Protein AF-A0A4Q0T0R9-F1 (afdb_monomer_lite)

Foldseek 3Di:
DLCCLALVNVDDVNCVQCNNHHDPLSNLLSVLVVVLVVLVCCVVPPPPDDADPVNVVVNVVSVVSSVVSCVVCVPPPSVVVSVVCVVCVVVVVVVVD

pLDDT: mean 90.7, std 11.77, range [37.69, 98.44]

Structure (mmCIF, N/CA/C/O backbone):
data_AF-A0A4Q0T0R9-F1
#
_entry.id   AF-A0A4Q0T0R9-F1
#
loop_
_atom_site.group_PDB
_atom_site.id
_atom_site.type_symbol
_atom_site.label_atom_id
_atom_site.label_alt_id
_atom_site.label_comp_id
_atom_site.label_asym_id
_atom_site.label_entity_id
_atom_site.label_seq_id
_atom_site.pdbx_PDB_ins_code
_atom_site.Cartn_x
_atom_site.Cartn_y
_atom_site.Cartn_z
_atom_site.occupancy
_atom_site.B_iso_or_equiv
_atom_site.auth_seq_id
_atom_site.auth_c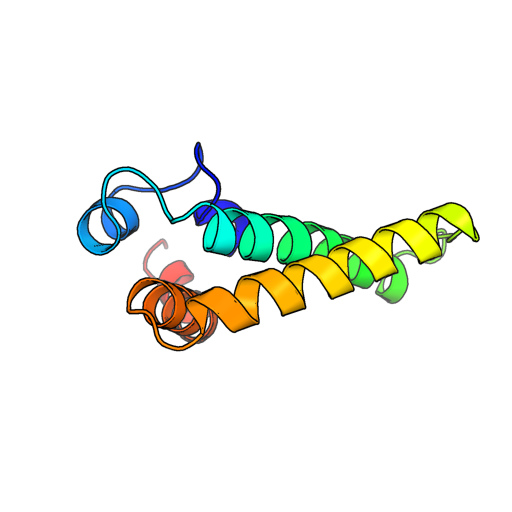omp_id
_atom_site.auth_asym_id
_atom_site.auth_atom_id
_atom_site.pdbx_PDB_model_num
ATOM 1 N N . MET A 1 1 ? -5.755 -8.408 -3.054 1.00 83.12 1 MET A N 1
ATOM 2 C CA . MET A 1 1 ? -6.288 -8.328 -1.673 1.00 83.12 1 MET A CA 1
ATOM 3 C C . MET A 1 1 ? -6.048 -6.947 -1.050 1.00 83.12 1 MET A C 1
ATOM 5 O O . MET A 1 1 ? -7.023 -6.232 -0.863 1.00 83.12 1 MET A O 1
ATOM 9 N N . CYS A 1 2 ? -4.796 -6.519 -0.821 1.00 89.00 2 CYS A N 1
ATOM 10 C CA . CYS A 1 2 ? -4.447 -5.274 -0.100 1.00 89.00 2 CYS A CA 1
ATOM 11 C C . CYS A 1 2 ? -5.134 -4.001 -0.613 1.00 89.00 2 CYS A C 1
ATOM 13 O O . CYS A 1 2 ? -5.481 -3.137 0.182 1.00 89.00 2 CYS A O 1
ATOM 15 N N . ARG A 1 3 ? -5.392 -3.910 -1.927 1.00 92.19 3 ARG A N 1
ATOM 16 C CA . ARG A 1 3 ? -6.113 -2.787 -2.557 1.00 92.19 3 ARG A CA 1
ATOM 17 C C . ARG A 1 3 ? -7.457 -2.470 -1.883 1.00 92.19 3 ARG A C 1
ATOM 19 O O . ARG A 1 3 ? -7.866 -1.318 -1.907 1.00 92.19 3 ARG A O 1
ATOM 26 N N . ARG A 1 4 ? -8.117 -3.450 -1.249 1.00 91.06 4 ARG A N 1
ATOM 27 C CA . ARG A 1 4 ? -9.387 -3.260 -0.519 1.00 91.06 4 ARG A CA 1
ATOM 28 C C . ARG A 1 4 ? -9.271 -2.323 0.685 1.00 91.06 4 ARG A C 1
ATOM 30 O O . ARG A 1 4 ? -10.268 -1.765 1.099 1.00 91.06 4 ARG A O 1
ATOM 37 N N . PHE A 1 5 ? -8.076 -2.109 1.228 1.00 93.12 5 PHE A N 1
ATOM 38 C CA . PHE A 1 5 ? -7.863 -1.209 2.367 1.00 93.12 5 PHE A CA 1
ATOM 39 C C . PHE A 1 5 ? -7.656 0.256 1.947 1.00 93.12 5 PHE A C 1
ATOM 41 O O . PHE A 1 5 ? -7.430 1.114 2.794 1.00 93.12 5 PHE A O 1
ATOM 48 N N . LEU A 1 6 ? -7.733 0.562 0.646 1.00 91.31 6 LEU A N 1
ATOM 49 C CA . LEU A 1 6 ? -7.668 1.933 0.140 1.00 91.31 6 LEU A CA 1
ATOM 50 C C . LEU A 1 6 ? -9.027 2.647 0.314 1.00 91.31 6 LEU A C 1
ATOM 52 O O . LEU A 1 6 ? -10.065 1.999 0.168 1.00 91.31 6 LEU A O 1
ATOM 56 N N . PRO A 1 7 ? -9.055 3.982 0.528 1.00 79.12 7 PRO A N 1
ATOM 57 C CA . PRO A 1 7 ? -10.253 4.752 0.909 1.00 79.12 7 PRO A CA 1
ATOM 58 C C . PRO A 1 7 ? -11.525 4.501 0.096 1.00 79.12 7 PRO A C 1
ATOM 60 O O . PRO A 1 7 ? -12.629 4.604 0.613 1.00 79.12 7 PRO A O 1
ATOM 63 N N . LYS A 1 8 ? -11.383 4.202 -1.199 1.00 84.25 8 LYS A N 1
ATOM 64 C CA . LYS A 1 8 ? -12.507 4.029 -2.135 1.00 84.25 8 LYS A CA 1
ATOM 65 C C . LYS A 1 8 ? -12.824 2.569 -2.458 1.00 84.25 8 LYS A C 1
ATOM 67 O O . LYS A 1 8 ? -13.752 2.306 -3.213 1.00 84.25 8 LYS A O 1
ATOM 72 N N . LEU A 1 9 ? -12.037 1.633 -1.933 1.00 88.88 9 LEU A N 1
ATOM 73 C CA . LEU A 1 9 ? -12.099 0.209 -2.271 1.00 88.88 9 LEU A CA 1
ATOM 74 C C . LEU A 1 9 ? -12.458 -0.670 -1.066 1.00 88.88 9 LEU A C 1
ATOM 76 O O . LEU A 1 9 ? -12.520 -1.892 -1.211 1.00 88.88 9 LEU A O 1
ATOM 80 N N . LEU A 1 10 ? -12.713 -0.051 0.091 1.00 88.00 10 LEU A N 1
ATOM 81 C CA . LEU A 1 10 ? -13.187 -0.731 1.289 1.00 88.00 10 LEU A CA 1
ATOM 82 C C . LEU A 1 10 ? -14.623 -1.203 1.076 1.00 88.00 10 LEU A C 1
ATOM 84 O O . LEU A 1 10 ? -15.537 -0.390 0.898 1.00 88.00 10 LEU A O 1
ATOM 88 N N . ASP A 1 11 ? -14.810 -2.518 1.068 1.00 89.81 11 ASP A N 1
ATOM 89 C CA . ASP A 1 11 ? -16.109 -3.156 0.907 1.00 89.81 11 ASP A CA 1
ATOM 90 C C . ASP A 1 11 ? -16.810 -3.377 2.249 1.00 89.81 11 ASP A C 1
ATOM 92 O O . ASP A 1 11 ? -16.206 -3.254 3.315 1.00 89.81 11 ASP A O 1
ATOM 96 N N . GLN A 1 12 ? -18.110 -3.677 2.192 1.00 89.25 12 GLN A N 1
ATOM 97 C CA . GLN A 1 12 ? -18.971 -3.676 3.375 1.00 89.25 12 GLN A CA 1
ATOM 98 C C . GLN A 1 12 ? -18.455 -4.549 4.533 1.00 89.25 12 GLN A C 1
ATOM 100 O O . GLN A 1 12 ? -18.389 -4.033 5.644 1.00 89.25 12 GLN A O 1
ATOM 105 N N . PRO A 1 13 ? -17.982 -5.795 4.313 1.00 89.44 13 PRO A N 1
ATOM 106 C CA . PRO A 1 13 ? -17.486 -6.620 5.416 1.00 89.44 13 PRO A CA 1
ATOM 107 C C . PRO A 1 13 ? -16.296 -5.997 6.154 1.00 89.44 13 PRO A C 1
ATOM 109 O O . PRO A 1 13 ? -16.156 -6.160 7.362 1.00 89.44 13 PRO A O 1
ATOM 112 N N . LEU A 1 14 ? -15.422 -5.283 5.438 1.00 89.88 14 LEU A N 1
ATOM 113 C CA . LEU A 1 14 ? -14.296 -4.592 6.060 1.00 89.88 14 LEU A CA 1
ATOM 114 C C . LEU A 1 14 ? -14.736 -3.292 6.736 1.00 89.88 14 LEU A C 1
ATOM 116 O O . LEU A 1 14 ? -14.166 -2.948 7.769 1.00 89.88 14 LEU A O 1
ATOM 120 N N . ARG A 1 15 ? -15.759 -2.604 6.212 1.00 91.06 15 ARG A N 1
ATOM 121 C CA . ARG A 1 15 ? -16.354 -1.437 6.885 1.00 91.06 15 ARG A CA 1
ATOM 122 C C . ARG A 1 15 ? -16.977 -1.806 8.222 1.00 91.06 15 ARG A C 1
ATOM 124 O O . ARG A 1 15 ? -16.779 -1.097 9.199 1.00 91.06 15 ARG A O 1
ATOM 131 N N . ASP A 1 16 ? -17.650 -2.949 8.288 1.00 90.75 16 ASP A N 1
ATOM 132 C CA . ASP A 1 16 ? -18.262 -3.431 9.529 1.00 90.75 16 ASP A CA 1
ATOM 133 C C . ASP A 1 16 ? -17.207 -3.719 10.619 1.00 90.75 16 ASP A C 1
ATOM 135 O O . ASP A 1 16 ? -17.499 -3.625 11.810 1.00 90.75 16 ASP A O 1
ATOM 139 N N . LEU A 1 17 ? -15.967 -4.040 10.224 1.00 90.94 17 LEU A N 1
ATOM 140 C CA . LEU A 1 17 ? -14.856 -4.343 11.135 1.00 90.94 17 LEU A CA 1
ATOM 141 C C . LEU A 1 17 ? -13.971 -3.130 11.471 1.00 90.94 17 LEU A C 1
ATOM 143 O O . LEU A 1 17 ? -13.423 -3.065 12.570 1.00 90.94 17 LEU A O 1
ATOM 147 N N . LEU A 1 18 ? -13.779 -2.208 10.523 1.00 90.56 18 LEU A N 1
ATOM 148 C CA . LEU A 1 18 ? -12.816 -1.098 10.611 1.00 90.56 18 LEU A CA 1
ATOM 149 C C . LEU A 1 18 ? -13.482 0.277 10.767 1.00 90.56 18 LEU A C 1
ATOM 151 O O . LEU A 1 18 ? -12.804 1.248 11.093 1.00 90.56 18 LEU A O 1
ATOM 155 N N . GLY A 1 19 ? -14.790 0.368 10.534 1.00 88.69 19 GLY A N 1
ATOM 156 C CA . GLY A 1 19 ? -15.515 1.621 10.349 1.00 88.69 19 GLY A CA 1
ATOM 157 C C . GLY A 1 19 ? -15.495 2.102 8.894 1.00 88.69 19 GLY A C 1
ATOM 158 O O . GLY A 1 19 ? -15.126 1.378 7.973 1.00 88.69 19 GLY A O 1
ATOM 159 N N . GLU A 1 20 ? -15.888 3.357 8.674 1.00 87.56 20 GLU A N 1
ATOM 160 C CA . GLU A 1 20 ? -16.035 3.935 7.325 1.00 87.56 20 GLU A CA 1
ATOM 161 C C . GLU A 1 20 ? -14.738 3.924 6.495 1.00 87.56 20 GLU A C 1
ATOM 163 O O . GLU A 1 20 ? -14.783 3.895 5.264 1.00 87.56 20 GLU A O 1
ATOM 168 N N . ALA A 1 21 ? -13.577 3.931 7.155 1.00 90.12 21 ALA A N 1
ATOM 169 C CA . ALA A 1 21 ? -12.276 3.849 6.509 1.00 90.12 21 ALA A CA 1
ATOM 170 C C . ALA A 1 21 ? -11.233 3.194 7.426 1.00 90.12 21 ALA A C 1
ATOM 172 O O . ALA A 1 21 ? -11.261 3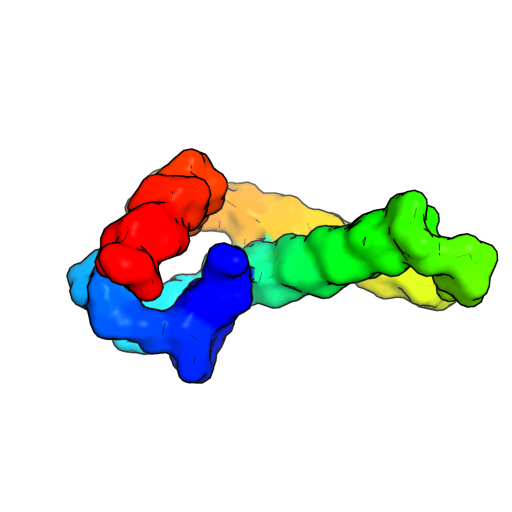.371 8.640 1.00 90.12 21 ALA A O 1
ATOM 173 N N . ALA A 1 22 ? -10.259 2.506 6.822 1.00 93.06 22 ALA A N 1
ATOM 174 C CA . ALA A 1 22 ? -9.021 2.120 7.500 1.00 93.06 22 ALA A CA 1
ATOM 175 C C . ALA A 1 22 ? -8.243 3.366 7.960 1.00 93.06 22 ALA A C 1
ATOM 177 O O . ALA A 1 22 ? -8.390 4.432 7.350 1.00 93.06 22 ALA A O 1
ATOM 178 N N . SER A 1 23 ? -7.377 3.255 8.972 1.00 95.44 23 SER A N 1
ATOM 179 C CA . SER A 1 23 ? -6.527 4.386 9.361 1.00 95.44 23 SER A CA 1
ATOM 180 C C . SER A 1 23 ? -5.619 4.846 8.220 1.00 95.44 23 SER A C 1
ATOM 182 O O . SER A 1 23 ? -5.306 4.095 7.293 1.00 95.44 23 SER A O 1
ATOM 184 N N . GLN A 1 24 ? -5.147 6.091 8.299 1.00 95.75 24 GLN A N 1
ATOM 185 C CA . GLN A 1 24 ? -4.209 6.634 7.315 1.00 95.75 24 GLN A CA 1
ATOM 186 C C . GLN A 1 24 ? -2.923 5.798 7.224 1.00 95.75 24 GLN A C 1
ATOM 188 O O . GLN A 1 24 ? -2.418 5.565 6.128 1.00 95.75 24 GLN A O 1
ATOM 193 N N . ASP A 1 25 ? -2.421 5.300 8.356 1.00 97.00 25 ASP A N 1
ATOM 194 C CA . ASP A 1 25 ? -1.245 4.432 8.380 1.00 97.00 25 ASP A CA 1
ATOM 195 C C . ASP A 1 25 ? -1.512 3.102 7.672 1.00 97.00 25 ASP A C 1
ATOM 197 O O . ASP A 1 25 ? -0.692 2.663 6.864 1.00 97.00 25 ASP A O 1
ATOM 201 N N . LEU A 1 26 ? -2.677 2.486 7.892 1.00 96.56 26 LEU A N 1
ATOM 202 C CA . LEU A 1 26 ? -3.025 1.239 7.217 1.00 96.56 26 LEU A CA 1
ATOM 203 C C . LEU A 1 26 ? -3.250 1.438 5.711 1.00 96.56 26 LEU A C 1
ATOM 205 O O . LEU A 1 26 ? -2.841 0.601 4.906 1.00 96.56 26 LEU A O 1
ATOM 209 N N . GLN A 1 27 ? -3.837 2.566 5.311 1.00 96.19 27 GLN A N 1
ATOM 210 C CA . GLN A 1 27 ? -3.960 2.938 3.901 1.00 96.19 27 GLN A CA 1
ATOM 211 C C . GLN A 1 27 ? -2.586 3.116 3.241 1.00 96.19 27 GLN A C 1
ATOM 213 O O . GLN A 1 27 ? -2.391 2.634 2.125 1.00 96.19 27 GLN A O 1
ATOM 218 N N . MET A 1 28 ? -1.626 3.757 3.922 1.00 96.88 28 MET A N 1
ATOM 219 C CA . MET A 1 28 ? -0.248 3.892 3.429 1.00 96.88 28 MET A CA 1
ATOM 220 C C . MET A 1 28 ? 0.431 2.531 3.283 1.00 96.88 28 MET A C 1
ATOM 222 O O . MET A 1 28 ? 1.010 2.249 2.234 1.00 96.88 28 MET A O 1
ATOM 226 N N . VAL A 1 29 ? 0.310 1.657 4.288 1.00 97.38 29 VAL A N 1
ATOM 227 C CA . VAL A 1 29 ? 0.823 0.281 4.207 1.00 97.38 29 VAL A CA 1
ATOM 228 C C . VAL A 1 29 ? 0.229 -0.436 2.997 1.00 97.38 29 VAL A C 1
ATOM 230 O O . VAL A 1 29 ? 0.972 -0.991 2.191 1.00 97.38 29 VAL A O 1
ATOM 233 N N . ALA A 1 30 ? -1.093 -0.397 2.826 1.00 96.38 30 ALA A N 1
ATOM 234 C CA . ALA A 1 30 ? -1.769 -1.058 1.716 1.00 96.38 30 ALA A CA 1
ATOM 235 C C . ALA A 1 30 ? -1.339 -0.502 0.349 1.00 96.38 30 ALA A C 1
ATOM 237 O O . ALA A 1 30 ? -1.097 -1.281 -0.574 1.00 96.38 30 ALA A O 1
ATOM 238 N N . LEU A 1 31 ? -1.218 0.822 0.222 1.00 96.62 31 LEU A N 1
ATOM 239 C CA . LEU A 1 31 ? -0.796 1.497 -1.004 1.00 96.62 31 LEU A CA 1
ATOM 240 C C . LEU A 1 31 ? 0.626 1.096 -1.406 1.00 96.62 31 LEU A C 1
ATOM 242 O O . LEU A 1 31 ? 0.841 0.622 -2.524 1.00 96.62 31 LEU A O 1
ATOM 246 N N . HIS A 1 32 ? 1.587 1.251 -0.495 1.00 97.50 32 HIS A N 1
ATOM 247 C CA . HIS A 1 32 ? 2.985 0.936 -0.775 1.00 97.50 32 HIS A CA 1
ATOM 248 C C . HIS A 1 32 ? 3.194 -0.561 -0.981 1.00 97.50 32 HIS A C 1
ATOM 250 O O . HIS A 1 32 ? 3.933 -0.945 -1.882 1.00 97.50 32 HIS A O 1
ATOM 256 N N . PHE A 1 33 ? 2.495 -1.417 -0.230 1.00 95.56 33 PHE A N 1
ATOM 257 C CA . PHE A 1 33 ? 2.559 -2.861 -0.440 1.00 95.56 33 PHE A CA 1
ATOM 258 C C . PHE A 1 33 ? 2.129 -3.242 -1.860 1.00 95.56 33 PHE A C 1
ATOM 260 O O . PHE A 1 33 ? 2.795 -4.051 -2.496 1.00 95.56 33 PHE A O 1
ATOM 267 N N . VAL A 1 34 ? 1.044 -2.651 -2.374 1.00 95.31 34 VAL A N 1
ATOM 268 C CA . VAL A 1 34 ? 0.589 -2.889 -3.752 1.00 95.31 34 VAL A CA 1
ATOM 269 C C . VAL A 1 34 ? 1.624 -2.393 -4.761 1.00 95.31 34 VAL A C 1
ATOM 271 O O . VAL A 1 34 ? 1.997 -3.168 -5.634 1.00 95.31 34 VAL A O 1
ATOM 274 N N . LYS A 1 35 ? 2.141 -1.160 -4.611 1.00 96.12 35 LYS A N 1
ATOM 275 C CA . LYS A 1 35 ? 3.191 -0.615 -5.501 1.00 96.12 35 LYS A CA 1
ATOM 276 C C . LYS A 1 35 ? 4.402 -1.552 -5.557 1.00 96.12 35 LYS A C 1
ATOM 278 O O . LYS A 1 35 ? 4.855 -1.908 -6.638 1.00 96.12 35 LYS A O 1
ATOM 283 N N . LEU A 1 36 ? 4.899 -1.979 -4.397 1.00 97.00 36 LEU A N 1
ATOM 284 C CA . LEU A 1 36 ? 6.077 -2.843 -4.283 1.00 97.00 36 LEU A CA 1
ATOM 285 C C . LEU A 1 36 ? 5.817 -4.256 -4.807 1.00 97.00 36 LEU A C 1
ATOM 287 O O . LEU A 1 36 ? 6.694 -4.851 -5.426 1.00 97.00 36 LEU A O 1
ATOM 291 N N . GLN A 1 37 ? 4.624 -4.803 -4.567 1.00 95.38 37 GLN A N 1
ATOM 292 C CA . GLN A 1 37 ? 4.243 -6.112 -5.086 1.00 95.38 37 GLN A CA 1
ATOM 293 C C . GLN A 1 37 ? 4.163 -6.098 -6.614 1.00 95.38 37 GLN A C 1
ATOM 295 O O . GLN A 1 37 ? 4.667 -7.033 -7.235 1.00 95.38 37 GLN A O 1
ATOM 300 N N . ASP A 1 38 ? 3.554 -5.063 -7.193 1.00 94.88 38 ASP A N 1
ATOM 301 C CA . ASP A 1 38 ? 3.427 -4.902 -8.641 1.00 94.88 38 ASP A CA 1
ATOM 302 C C . ASP A 1 38 ? 4.816 -4.702 -9.275 1.00 94.88 38 ASP A C 1
ATOM 304 O O . ASP A 1 38 ? 5.155 -5.406 -10.220 1.00 94.88 38 ASP A O 1
ATOM 308 N N . ALA A 1 39 ? 5.669 -3.850 -8.689 1.00 95.62 39 ALA A N 1
ATOM 309 C CA . ALA A 1 39 ? 7.050 -3.657 -9.143 1.00 95.62 39 ALA A CA 1
ATOM 310 C C . ALA A 1 39 ? 7.882 -4.946 -9.071 1.00 95.62 39 ALA A C 1
ATOM 312 O O . ALA A 1 39 ? 8.590 -5.279 -10.018 1.00 95.62 39 ALA A O 1
ATOM 313 N N . ARG A 1 40 ? 7.765 -5.716 -7.979 1.00 95.69 40 ARG A N 1
ATOM 314 C CA . ARG A 1 40 ? 8.418 -7.028 -7.868 1.00 95.69 40 ARG A CA 1
ATOM 315 C C . ARG A 1 40 ? 7.895 -7.998 -8.924 1.00 95.69 40 ARG A C 1
ATOM 317 O O . ARG A 1 40 ? 8.675 -8.737 -9.502 1.00 95.69 40 ARG A O 1
ATOM 324 N N . HIS A 1 41 ? 6.587 -8.011 -9.171 1.00 95.38 41 HIS A N 1
ATOM 325 C CA . HIS A 1 41 ? 6.007 -8.873 -10.195 1.00 95.38 41 HIS A CA 1
ATOM 326 C C . HIS A 1 41 ? 6.552 -8.532 -11.587 1.00 95.38 41 HIS A C 1
ATOM 328 O O . HIS A 1 41 ? 6.956 -9.439 -12.305 1.00 95.38 41 HIS A O 1
ATOM 334 N N . SER A 1 42 ? 6.642 -7.253 -11.946 1.00 95.56 42 SER A N 1
ATOM 335 C CA . SER A 1 42 ? 7.278 -6.858 -13.205 1.00 95.56 42 SER A CA 1
ATOM 336 C C . SER A 1 42 ? 8.753 -7.258 -13.243 1.00 95.56 42 SER A C 1
ATOM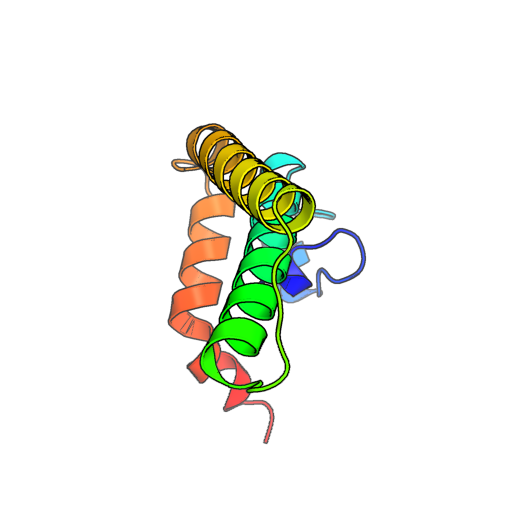 338 O O . SER A 1 42 ? 9.175 -7.885 -14.202 1.00 95.56 42 SER A O 1
ATOM 340 N N . ALA A 1 43 ? 9.517 -7.006 -12.177 1.00 93.62 43 ALA A N 1
ATOM 341 C CA . ALA A 1 43 ? 10.931 -7.386 -12.120 1.00 93.62 43 ALA A CA 1
ATOM 342 C C . ALA A 1 43 ? 11.169 -8.900 -12.265 1.00 93.62 43 ALA A C 1
ATOM 344 O O . ALA A 1 43 ? 12.149 -9.314 -12.879 1.00 93.62 43 ALA A O 1
ATOM 345 N N . ASP A 1 44 ? 10.280 -9.724 -11.707 1.00 95.38 44 ASP A N 1
ATOM 346 C CA . ASP A 1 44 ? 10.411 -11.182 -11.737 1.00 95.38 44 ASP A CA 1
ATOM 347 C C . ASP A 1 44 ? 9.937 -11.801 -13.067 1.00 95.38 44 ASP A C 1
ATOM 349 O O . ASP A 1 44 ? 10.419 -12.869 -13.449 1.00 95.38 44 ASP A O 1
ATOM 353 N N . TYR A 1 45 ? 8.962 -11.184 -13.750 1.00 95.31 45 TYR A N 1
ATOM 354 C CA . TYR A 1 45 ? 8.241 -11.816 -14.867 1.00 95.31 45 TYR A CA 1
ATOM 355 C C . TYR A 1 45 ? 8.290 -11.053 -16.198 1.00 95.31 45 TYR A C 1
ATOM 357 O O . TYR A 1 45 ? 8.027 -11.661 -17.238 1.00 95.31 45 TYR A O 1
ATOM 365 N N . ASP A 1 46 ? 8.619 -9.763 -16.206 1.00 94.38 46 ASP A N 1
ATOM 366 C CA . ASP A 1 46 ? 8.761 -8.956 -17.419 1.00 94.38 46 ASP A CA 1
ATOM 367 C C . ASP A 1 46 ? 10.243 -8.771 -17.764 1.00 94.38 46 ASP A C 1
ATOM 369 O O . ASP A 1 46 ? 10.975 -8.021 -17.125 1.00 94.38 46 ASP A O 1
ATOM 373 N N . LEU A 1 47 ? 10.684 -9.450 -18.827 1.00 93.25 47 LEU A N 1
ATOM 374 C CA . LEU A 1 47 ? 12.071 -9.404 -19.299 1.00 93.25 47 LEU A CA 1
ATOM 375 C C . LEU A 1 47 ? 12.487 -8.033 -19.852 1.00 93.25 47 LEU A C 1
ATOM 377 O O . LEU A 1 47 ? 13.675 -7.813 -20.071 1.00 93.25 47 LEU A O 1
ATOM 381 N N . SER A 1 48 ? 11.526 -7.148 -20.121 1.00 94.94 48 SER A N 1
ATOM 382 C CA . SER A 1 48 ? 11.773 -5.776 -20.568 1.00 94.94 48 SER A CA 1
ATOM 383 C C . SER A 1 48 ? 11.732 -4.754 -19.432 1.00 94.94 48 SER A C 1
ATOM 385 O O . SER A 1 48 ? 11.899 -3.562 -19.678 1.00 94.94 48 SER A O 1
ATOM 387 N N . TYR A 1 49 ? 11.507 -5.203 -18.195 1.00 94.31 49 TYR A N 1
ATOM 388 C CA . TYR A 1 49 ? 11.459 -4.320 -17.043 1.00 94.31 49 TYR A CA 1
ATOM 389 C C . TYR A 1 49 ? 12.851 -3.784 -16.699 1.00 94.31 49 TYR A C 1
ATOM 391 O O . TYR A 1 49 ? 13.755 -4.533 -16.327 1.00 94.31 49 TYR A O 1
ATOM 399 N N . GLU A 1 50 ? 13.002 -2.465 -16.783 1.00 94.00 50 GLU A N 1
ATOM 400 C CA . GLU A 1 50 ? 14.215 -1.742 -16.412 1.00 94.00 50 GLU A CA 1
ATOM 401 C C . GLU A 1 50 ? 13.920 -0.807 -15.233 1.00 94.00 50 GLU A C 1
ATOM 403 O O . GLU A 1 50 ? 12.855 -0.197 -15.157 1.00 94.00 50 GLU A O 1
ATOM 408 N N . LEU A 1 51 ? 14.876 -0.700 -14.309 1.00 93.12 51 LEU A N 1
ATOM 409 C CA . LEU A 1 51 ? 14.832 0.234 -13.186 1.00 93.12 51 LEU A CA 1
ATOM 410 C C . LEU A 1 51 ? 15.945 1.258 -13.347 1.00 93.12 51 LEU A C 1
ATOM 412 O O . LEU A 1 51 ? 17.124 0.894 -13.383 1.00 93.12 51 LEU A O 1
ATOM 416 N N . SER A 1 52 ? 15.579 2.535 -13.392 1.00 95.75 52 SER A N 1
ATOM 417 C CA . SER A 1 52 ? 16.549 3.610 -13.209 1.00 95.75 52 SER A CA 1
ATOM 418 C C . SER A 1 52 ? 16.955 3.747 -11.734 1.00 95.75 52 SER A C 1
ATOM 420 O O . SER A 1 52 ? 16.375 3.129 -10.831 1.00 95.75 52 SER A O 1
ATOM 422 N N . GLU A 1 53 ? 17.975 4.567 -11.474 1.00 96.94 53 GLU A N 1
ATOM 423 C CA . GLU A 1 53 ? 18.368 4.930 -10.109 1.00 96.94 53 GLU A CA 1
ATOM 424 C C . GLU A 1 53 ? 17.218 5.629 -9.367 1.00 96.94 53 GLU A C 1
ATOM 426 O O . GLU A 1 53 ? 16.916 5.264 -8.230 1.00 96.94 53 GLU A O 1
ATOM 431 N N . ASP A 1 54 ? 16.520 6.547 -10.043 1.00 97.62 54 ASP A N 1
ATOM 432 C CA . ASP A 1 54 ? 15.365 7.258 -9.491 1.00 97.62 54 ASP A CA 1
ATOM 433 C C . ASP A 1 54 ? 14.216 6.290 -9.164 1.00 97.62 54 ASP A C 1
ATOM 435 O O . ASP A 1 54 ? 13.684 6.324 -8.053 1.00 97.62 54 ASP A O 1
ATOM 439 N N . ASP A 1 55 ? 13.887 5.357 -10.068 1.00 95.94 55 ASP A N 1
ATOM 440 C CA . ASP A 1 55 ? 12.852 4.340 -9.815 1.00 95.94 55 ASP A CA 1
ATOM 441 C C . ASP A 1 55 ? 13.212 3.464 -8.609 1.00 95.94 55 ASP A C 1
ATOM 443 O O . ASP A 1 55 ? 12.370 3.138 -7.765 1.00 95.94 55 ASP A O 1
ATOM 447 N N . THR A 1 56 ? 14.488 3.087 -8.510 1.00 96.06 56 THR A N 1
ATOM 448 C CA . THR A 1 56 ? 15.002 2.285 -7.396 1.00 96.06 56 THR A CA 1
ATOM 449 C C . THR A 1 56 ? 14.866 3.044 -6.080 1.00 96.06 56 THR A C 1
ATOM 451 O O . THR A 1 56 ? 14.401 2.476 -5.086 1.00 96.06 56 THR A O 1
ATOM 454 N N . TRP A 1 57 ? 15.226 4.328 -6.071 1.00 98.06 57 TRP A N 1
ATOM 455 C CA . TRP A 1 57 ? 15.090 5.189 -4.902 1.00 98.06 57 TRP A CA 1
ATOM 456 C C . TRP A 1 57 ? 13.625 5.359 -4.487 1.00 98.06 57 TRP A C 1
ATOM 458 O O . TRP A 1 57 ? 13.294 5.216 -3.309 1.00 98.06 57 TRP A O 1
ATOM 468 N N . GLU A 1 58 ? 12.717 5.564 -5.441 1.00 97.69 58 GLU A N 1
ATOM 469 C CA . GLU A 1 58 ? 11.283 5.653 -5.159 1.00 97.69 58 GLU A CA 1
ATOM 470 C C . GLU A 1 58 ? 10.712 4.377 -4.528 1.00 97.69 58 GLU A C 1
ATOM 472 O O . GLU A 1 58 ? 9.868 4.443 -3.625 1.00 97.69 58 GLU A O 1
ATOM 477 N N . LEU A 1 59 ? 11.115 3.205 -5.023 1.00 97.94 59 LEU A N 1
ATOM 478 C CA . LEU A 1 59 ? 10.679 1.925 -4.465 1.00 97.94 59 LEU A CA 1
ATOM 479 C C . LEU A 1 59 ? 11.271 1.709 -3.069 1.00 97.94 59 LEU A C 1
ATOM 481 O O . LEU A 1 59 ? 10.573 1.228 -2.173 1.00 97.94 59 LEU A O 1
ATOM 485 N N . PHE A 1 60 ? 12.522 2.109 -2.850 1.00 98.00 60 PHE A N 1
ATOM 486 C CA . PHE A 1 60 ? 13.140 2.066 -1.530 1.00 98.00 60 PHE A CA 1
ATOM 487 C C . PHE A 1 60 ? 12.395 2.949 -0.519 1.00 98.00 60 PHE A C 1
ATOM 489 O O . PHE A 1 60 ? 12.028 2.469 0.558 1.00 98.00 60 PHE A O 1
ATOM 496 N N . GLU A 1 61 ? 12.104 4.202 -0.869 1.00 98.38 61 GLU A N 1
ATOM 497 C CA . GLU A 1 61 ? 11.355 5.118 -0.002 1.00 98.38 61 GLU A CA 1
ATOM 498 C C . GLU A 1 61 ? 9.944 4.587 0.284 1.00 98.38 61 GLU A C 1
ATOM 500 O O . GLU A 1 61 ? 9.521 4.551 1.441 1.00 98.38 61 GLU A O 1
ATOM 505 N N . ALA A 1 62 ? 9.254 4.039 -0.723 1.00 98.06 62 ALA A N 1
ATOM 506 C CA . ALA A 1 62 ? 7.956 3.393 -0.529 1.00 98.06 62 ALA A CA 1
ATOM 507 C C . ALA A 1 62 ? 8.022 2.228 0.478 1.00 98.06 62 ALA A C 1
ATOM 509 O O . ALA A 1 62 ? 7.132 2.080 1.319 1.00 98.06 62 ALA A O 1
ATOM 510 N N . ALA A 1 63 ? 9.071 1.402 0.423 1.00 98.25 63 ALA A N 1
ATOM 511 C CA . ALA A 1 63 ? 9.276 0.320 1.386 1.00 98.25 63 ALA A CA 1
ATOM 512 C C . ALA A 1 63 ? 9.584 0.855 2.792 1.00 98.25 63 ALA A C 1
ATOM 514 O O . ALA A 1 63 ? 9.019 0.373 3.779 1.00 98.25 63 ALA A O 1
ATOM 515 N N . SER A 1 64 ? 10.439 1.873 2.884 1.00 98.44 64 SER A N 1
ATOM 516 C CA . SER A 1 64 ? 10.788 2.554 4.132 1.00 98.44 64 SER A CA 1
ATOM 517 C C . SER A 1 64 ? 9.545 3.119 4.822 1.00 98.44 64 SER A C 1
ATOM 519 O O . SER A 1 64 ? 9.304 2.854 6.005 1.00 98.44 64 SER A O 1
ATOM 521 N N . ASP A 1 65 ? 8.700 3.825 4.076 1.00 98.12 65 ASP A N 1
ATOM 522 C CA . ASP A 1 65 ? 7.490 4.452 4.597 1.00 98.12 65 ASP A CA 1
ATOM 523 C C . ASP A 1 65 ? 6.418 3.435 4.978 1.00 98.12 65 ASP A C 1
ATOM 525 O O . ASP A 1 65 ? 5.814 3.565 6.048 1.00 98.12 65 ASP A O 1
ATOM 529 N N . ALA A 1 66 ? 6.258 2.361 4.199 1.00 97.62 66 ALA A N 1
ATOM 530 C CA . ALA A 1 66 ? 5.395 1.242 4.569 1.00 97.62 66 ALA A CA 1
ATOM 531 C C . ALA A 1 66 ? 5.807 0.632 5.917 1.00 97.62 66 ALA A C 1
ATOM 533 O O . ALA A 1 66 ? 4.962 0.407 6.783 1.00 97.62 66 ALA A O 1
ATOM 534 N N . VAL A 1 67 ? 7.106 0.399 6.134 1.00 98.00 67 VAL A N 1
ATOM 535 C CA . VAL A 1 67 ? 7.617 -0.169 7.391 1.00 98.00 67 VAL A CA 1
ATOM 536 C C . VAL A 1 67 ? 7.435 0.802 8.559 1.00 98.00 67 VAL A C 1
ATOM 538 O O . VAL A 1 67 ? 7.059 0.375 9.654 1.00 98.00 67 VAL A O 1
ATOM 541 N N . LYS A 1 68 ? 7.675 2.104 8.362 1.00 98.38 68 LYS A N 1
ATOM 542 C CA . LYS A 1 68 ? 7.439 3.122 9.403 1.00 98.38 68 LYS A CA 1
ATOM 543 C C . LYS A 1 68 ? 5.960 3.198 9.783 1.00 98.38 68 LYS A C 1
ATOM 545 O O . LYS A 1 68 ? 5.656 3.228 10.974 1.00 98.38 68 LYS A O 1
ATOM 550 N N . ALA A 1 69 ? 5.061 3.210 8.799 1.00 98.00 69 ALA A N 1
ATOM 551 C CA . ALA A 1 69 ? 3.616 3.202 9.020 1.00 98.00 69 ALA A CA 1
ATOM 552 C C . ALA A 1 69 ? 3.175 1.929 9.742 1.00 98.00 69 ALA A C 1
ATOM 554 O O . ALA A 1 69 ? 2.504 2.005 10.769 1.00 98.00 69 ALA A O 1
ATOM 555 N N . TRP A 1 70 ? 3.661 0.769 9.295 1.00 98.06 70 TRP A N 1
ATOM 556 C CA . TRP A 1 70 ? 3.385 -0.509 9.940 1.00 98.06 70 TRP A CA 1
ATOM 557 C C . TRP A 1 70 ? 3.785 -0.509 11.416 1.00 98.06 70 TRP A C 1
ATOM 559 O O . TRP A 1 70 ? 2.991 -0.901 12.265 1.00 98.06 70 TRP A O 1
ATOM 569 N N . LYS A 1 71 ? 4.978 -0.009 11.758 1.00 98.06 71 LYS A N 1
ATOM 570 C CA . LYS A 1 71 ? 5.444 0.063 13.155 1.00 98.06 71 LYS A CA 1
ATOM 571 C C . LYS A 1 71 ? 4.518 0.874 14.066 1.00 98.06 71 LYS A C 1
ATOM 573 O O . LYS A 1 71 ? 4.437 0.557 15.248 1.00 98.06 71 LYS A O 1
ATOM 578 N N . ARG A 1 72 ? 3.826 1.891 13.542 1.00 98.19 72 ARG A N 1
ATOM 579 C CA . ARG A 1 72 ? 2.864 2.692 14.319 1.00 98.19 72 ARG A CA 1
ATOM 580 C C . ARG A 1 72 ? 1.578 1.928 14.628 1.00 98.19 72 ARG A C 1
ATOM 582 O O . ARG A 1 72 ? 0.995 2.144 15.685 1.00 98.19 72 ARG A O 1
ATOM 589 N N . ILE A 1 73 ? 1.169 1.021 13.740 1.00 97.38 73 ILE A N 1
ATOM 590 C CA . ILE A 1 73 ? -0.103 0.293 13.847 1.00 97.38 73 ILE A CA 1
ATOM 591 C C . ILE A 1 73 ? 0.044 -1.193 14.187 1.00 97.38 73 ILE A C 1
ATOM 593 O O . ILE A 1 73 ? -0.960 -1.853 14.399 1.00 97.38 73 ILE A O 1
ATOM 597 N N . ALA A 1 74 ? 1.256 -1.747 14.278 1.00 96.75 74 ALA A N 1
ATOM 598 C CA . ALA A 1 74 ? 1.498 -3.197 14.354 1.00 96.75 74 ALA A CA 1
ATOM 599 C C . ALA A 1 74 ? 0.763 -3.937 15.491 1.00 96.75 74 ALA A C 1
ATOM 601 O O . ALA A 1 74 ? 0.608 -5.155 15.428 1.00 96.75 74 ALA A O 1
ATOM 602 N N . HIS A 1 75 ? 0.322 -3.222 16.528 1.00 95.75 75 HIS A N 1
ATOM 603 C CA . HIS A 1 75 ? -0.386 -3.776 17.686 1.00 95.75 75 HIS A CA 1
ATOM 604 C C . HIS A 1 75 ? -1.875 -3.396 17.743 1.00 95.75 75 HIS A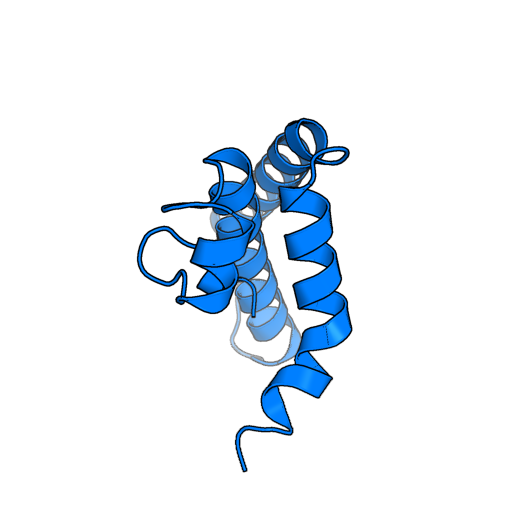 C 1
ATOM 606 O O . HIS A 1 75 ? -2.527 -3.622 18.762 1.00 95.75 75 HIS A O 1
ATOM 612 N N . THR A 1 76 ? -2.427 -2.810 16.680 1.00 96.62 76 THR A N 1
ATOM 613 C CA . THR A 1 76 ? -3.838 -2.413 16.612 1.00 96.62 76 THR A CA 1
ATOM 614 C C . THR A 1 76 ? -4.714 -3.530 16.039 1.00 96.62 76 THR A C 1
ATOM 616 O O . THR A 1 76 ? -4.251 -4.450 15.361 1.00 96.62 76 THR A O 1
ATOM 619 N N . ALA A 1 77 ? -6.024 -3.444 16.288 1.00 95.19 77 ALA A N 1
ATOM 620 C CA . ALA A 1 77 ? -6.990 -4.385 15.724 1.00 95.19 77 ALA A CA 1
ATOM 621 C C . ALA A 1 77 ? -7.027 -4.333 14.185 1.00 95.19 77 ALA A C 1
ATOM 623 O O . ALA A 1 77 ? -7.130 -5.374 13.539 1.00 95.19 77 ALA A O 1
ATOM 624 N N . GLU A 1 78 ? -6.884 -3.147 13.587 1.00 94.00 78 GLU A N 1
ATOM 625 C CA . GLU A 1 78 ? -6.883 -2.988 12.129 1.00 94.00 78 GLU A CA 1
ATOM 626 C C . GLU A 1 78 ? -5.673 -3.660 11.456 1.00 94.00 78 GLU A C 1
ATOM 628 O O . GLU A 1 78 ? -5.822 -4.264 10.393 1.00 94.00 78 GLU A O 1
ATOM 633 N N . ALA A 1 79 ? -4.500 -3.654 12.100 1.00 95.94 79 ALA A N 1
ATOM 634 C CA . ALA A 1 79 ? -3.322 -4.369 11.616 1.00 95.94 79 ALA A CA 1
ATOM 635 C C . ALA A 1 79 ? -3.533 -5.890 11.651 1.00 95.94 79 ALA A C 1
ATOM 637 O O . ALA A 1 79 ? -3.170 -6.593 10.703 1.00 95.94 79 ALA A O 1
ATOM 638 N N . ASN A 1 80 ? -4.194 -6.397 12.697 1.00 95.69 80 ASN A N 1
ATOM 639 C CA . ASN A 1 80 ? -4.584 -7.806 12.773 1.00 95.69 80 ASN A CA 1
ATOM 640 C C . ASN A 1 80 ? -5.580 -8.172 11.665 1.00 95.69 80 ASN A C 1
ATOM 642 O O . ASN A 1 80 ? -5.401 -9.194 11.005 1.00 95.69 80 ASN A O 1
ATOM 646 N N . ILE A 1 81 ? -6.591 -7.334 11.411 1.00 94.38 81 ILE A N 1
ATOM 647 C CA . ILE A 1 81 ? -7.558 -7.539 10.319 1.00 94.38 81 ILE A CA 1
ATOM 648 C C . ILE A 1 81 ? -6.841 -7.571 8.966 1.00 94.38 81 ILE A C 1
ATOM 650 O O . ILE A 1 81 ? -7.127 -8.442 8.140 1.00 94.38 81 ILE A O 1
ATOM 654 N N . PHE A 1 82 ? -5.880 -6.674 8.742 1.00 94.44 82 PHE A N 1
ATOM 655 C CA . PHE A 1 82 ? -5.074 -6.653 7.523 1.00 94.44 82 PHE A CA 1
ATOM 656 C C . PHE A 1 82 ? -4.279 -7.950 7.325 1.00 94.44 82 PHE A C 1
ATOM 658 O O . PHE A 1 82 ? -4.370 -8.566 6.260 1.00 94.44 82 PHE A O 1
ATOM 665 N N . ILE A 1 83 ? -3.565 -8.422 8.354 1.00 93.88 83 ILE A N 1
ATOM 666 C CA . ILE A 1 83 ? -2.819 -9.692 8.294 1.00 93.88 83 ILE A CA 1
ATOM 667 C C . ILE A 1 83 ? -3.756 -10.882 8.091 1.00 93.88 83 ILE A C 1
ATOM 669 O O . ILE A 1 83 ? -3.489 -11.730 7.241 1.00 93.88 83 ILE A O 1
ATOM 673 N N . LEU A 1 84 ? -4.862 -10.960 8.830 1.00 92.56 84 LEU A N 1
ATOM 674 C CA . LEU A 1 84 ? -5.831 -12.046 8.674 1.00 92.56 84 LEU A CA 1
ATOM 675 C C . LEU A 1 84 ? -6.399 -12.071 7.254 1.00 92.56 84 LEU A C 1
ATOM 677 O O . LEU A 1 84 ? -6.475 -13.134 6.642 1.00 92.56 84 LEU A O 1
ATOM 681 N N . SER A 1 85 ? -6.699 -10.903 6.689 1.00 90.31 85 SER A N 1
ATOM 682 C CA . SER A 1 85 ? -7.143 -10.786 5.299 1.00 90.31 85 SER A CA 1
ATOM 683 C C . SER A 1 85 ? -6.076 -11.284 4.314 1.00 90.31 85 SER A C 1
ATOM 685 O O . SER A 1 85 ? -6.420 -11.867 3.287 1.00 90.31 85 SER A O 1
ATOM 687 N N . LEU A 1 86 ? -4.781 -11.101 4.613 1.00 89.00 86 LEU A N 1
ATOM 688 C CA . LEU A 1 86 ? -3.668 -11.609 3.796 1.00 89.00 86 LEU A CA 1
ATOM 689 C C . LEU A 1 86 ? -3.489 -13.116 3.911 1.00 89.00 86 LEU A C 1
ATOM 691 O O . LEU A 1 86 ? -3.158 -13.757 2.922 1.00 89.00 86 LEU A O 1
ATOM 695 N N . LEU A 1 87 ? -3.696 -13.690 5.090 1.00 89.12 87 LEU A N 1
ATOM 696 C CA . LEU A 1 87 ? -3.564 -15.131 5.306 1.00 89.12 87 LEU A CA 1
ATOM 697 C C . LEU A 1 87 ? -4.760 -15.900 4.732 1.00 89.12 87 LEU A C 1
ATOM 699 O O . LEU A 1 87 ? -4.602 -17.002 4.209 1.00 89.12 87 LEU A O 1
ATOM 703 N N . LEU A 1 88 ? -5.951 -15.304 4.791 1.00 86.50 88 LEU A N 1
ATOM 704 C CA . LEU A 1 88 ? -7.211 -15.945 4.416 1.00 86.50 88 LEU A CA 1
ATOM 705 C C . LEU A 1 88 ? -7.658 -15.636 2.982 1.00 86.50 88 LEU A C 1
ATOM 707 O O . LEU A 1 88 ? -8.677 -16.166 2.544 1.00 86.50 88 LEU A O 1
ATOM 711 N N . TRP A 1 89 ? -6.905 -14.835 2.220 1.00 77.81 89 TRP A N 1
ATOM 712 C CA . TRP A 1 89 ? -7.336 -14.366 0.897 1.00 77.81 89 TRP A CA 1
ATOM 713 C C . TRP A 1 89 ? -7.695 -15.495 -0.084 1.00 77.81 89 TRP A C 1
ATOM 715 O O . TRP A 1 89 ? -8.671 -15.372 -0.817 1.00 77.81 89 TRP A O 1
ATOM 725 N N . LYS A 1 90 ? -6.974 -16.627 -0.050 1.00 69.50 90 LYS A N 1
ATOM 726 C CA . LYS A 1 90 ? -7.272 -17.807 -0.888 1.00 69.50 90 LYS A CA 1
ATOM 727 C C . LYS A 1 90 ? -8.577 -18.513 -0.515 1.00 69.50 90 LYS A C 1
ATOM 729 O O . LYS A 1 90 ? -9.121 -19.265 -1.318 1.00 69.50 90 LYS A O 1
ATOM 734 N N . ASN A 1 91 ? -9.062 -18.322 0.708 1.00 65.69 91 ASN A N 1
ATOM 735 C CA . ASN A 1 91 ? -10.347 -18.867 1.139 1.00 65.69 91 ASN A CA 1
ATOM 736 C C . ASN A 1 91 ? -11.490 -17.944 0.712 1.00 65.69 91 ASN A C 1
ATOM 738 O O . ASN A 1 91 ? -12.564 -18.427 0.395 1.00 65.69 91 ASN A O 1
ATOM 742 N N . TRP A 1 92 ? -11.234 -16.639 0.618 1.00 58.03 92 TRP A N 1
ATOM 743 C CA . TRP A 1 92 ? -12.239 -15.647 0.232 1.00 58.03 92 TRP A CA 1
ATOM 744 C C . TRP A 1 92 ? -12.577 -15.646 -1.266 1.00 58.03 92 TRP A C 1
ATOM 746 O O . TRP A 1 92 ? -13.655 -15.189 -1.634 1.00 58.03 92 TRP A O 1
ATOM 756 N N . ASP A 1 93 ? -11.684 -16.150 -2.124 1.00 55.56 93 ASP A N 1
ATOM 757 C CA . ASP A 1 93 ? -11.961 -16.330 -3.561 1.00 55.56 93 ASP A CA 1
ATOM 758 C C . ASP A 1 93 ? -12.769 -17.601 -3.862 1.00 55.56 93 ASP A C 1
ATOM 760 O O . ASP A 1 93 ? -13.396 -17.699 -4.914 1.00 55.56 93 ASP A O 1
ATOM 764 N N . ARG A 1 94 ? -12.776 -18.579 -2.947 1.00 53.34 94 ARG A N 1
ATOM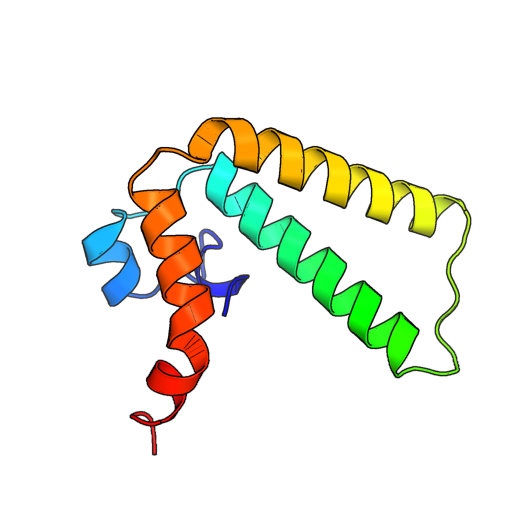 765 C CA . ARG A 1 94 ? -13.423 -19.881 -3.173 1.00 53.34 94 ARG A CA 1
ATOM 766 C C . ARG A 1 94 ? -14.946 -19.828 -3.086 1.00 53.34 94 ARG A C 1
ATOM 768 O O . ARG A 1 94 ? -15.599 -20.595 -3.778 1.00 53.34 94 ARG A O 1
ATOM 775 N N . ASP A 1 95 ? -15.482 -18.898 -2.302 1.00 50.81 95 ASP A N 1
ATOM 776 C CA . ASP A 1 95 ? -16.927 -18.726 -2.102 1.00 50.81 95 ASP A CA 1
ATOM 777 C C . ASP A 1 95 ? -17.562 -17.754 -3.126 1.00 50.81 95 ASP A C 1
ATOM 779 O O . ASP A 1 95 ? -18.701 -17.322 -2.957 1.00 50.81 95 ASP A O 1
ATOM 783 N N . ARG A 1 96 ? -16.830 -17.378 -4.191 1.00 48.72 96 ARG A N 1
ATOM 784 C CA . ARG A 1 96 ? -17.334 -16.574 -5.327 1.00 48.72 96 ARG A CA 1
ATOM 785 C C . ARG A 1 96 ? -17.466 -17.367 -6.639 1.00 48.72 96 ARG A C 1
ATOM 787 O O . ARG A 1 96 ? -17.440 -16.757 -7.710 1.00 48.72 96 ARG A O 1
ATOM 794 N N . LEU A 1 97 ? -17.582 -18.694 -6.565 1.00 37.69 97 LEU A N 1
ATOM 795 C CA . LEU A 1 97 ? -17.874 -19.583 -7.698 1.00 37.69 97 LEU A CA 1
ATOM 796 C C . LEU A 1 97 ? -19.178 -20.344 -7.465 1.00 37.69 97 LEU A C 1
ATOM 798 O O . LEU A 1 97 ? -19.336 -20.894 -6.354 1.00 37.69 97 LEU A O 1
#

Secondary structure (DSSP, 8-state):
-GGGGSTTT--HHHHHHH-SS--HHHHHHHHHHHHHHHHHHHHHH-TT----HHH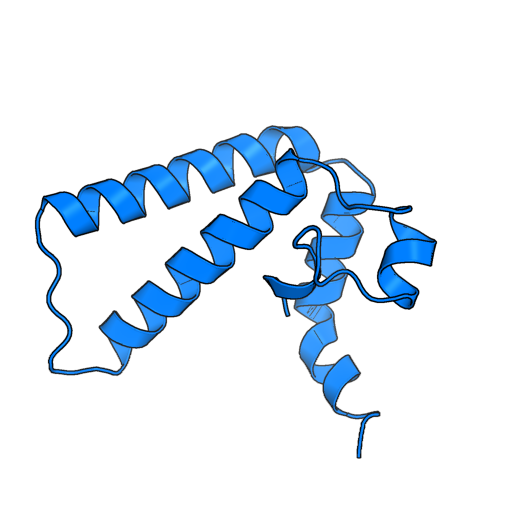HHHHHHHHHHHHHHHHHHTTSHHHHHHHHHHHHHHHHTGGG-

Radius of gyration: 14.95 Å; chains: 1; bounding box: 37×27×38 Å

Sequence (97 aa):
MCRRFLPKLLDQPLRDLLGEAASQDLQMVALHFVKLQDARHSADYDLSYELSEDDTWELFEAASDAVKAWKRIAHTAEANIFILSLLLWKNWDRDRL

Organism: NCBI:txid2479048